Protein AF-A0A3D5ZMN0-F1 (afdb_monomer_lite)

Structure (mmCIF, N/CA/C/O backbone):
data_AF-A0A3D5ZMN0-F1
#
_entry.id   AF-A0A3D5ZMN0-F1
#
loop_
_atom_site.group_PDB
_atom_site.id
_atom_site.type_symbol
_atom_site.label_atom_id
_atom_site.label_alt_id
_atom_site.label_comp_id
_atom_site.label_asym_id
_atom_site.label_entity_id
_atom_site.label_seq_id
_atom_site.pdbx_PDB_ins_code
_atom_site.Cartn_x
_atom_site.Cartn_y
_atom_site.Cartn_z
_atom_site.occupancy
_atom_site.B_iso_or_equiv
_atom_site.auth_seq_id
_atom_site.auth_comp_id
_atom_site.auth_asym_id
_atom_site.auth_atom_id
_atom_site.pdbx_PDB_model_num
ATOM 1 N N . MET A 1 1 ? 20.369 -25.708 -24.076 1.00 48.69 1 MET A N 1
ATOM 2 C CA . MET A 1 1 ? 20.433 -24.413 -24.778 1.00 48.69 1 MET A CA 1
ATOM 3 C C . MET A 1 1 ? 19.332 -23.573 -24.177 1.00 48.69 1 MET A C 1
ATOM 5 O O . MET A 1 1 ? 18.177 -23.956 -24.313 1.00 48.69 1 MET A O 1
ATOM 9 N N . GLU A 1 2 ? 19.676 -22.556 -23.389 1.00 59.41 2 GLU A N 1
ATOM 10 C CA . GLU A 1 2 ? 18.666 -21.622 -22.891 1.00 59.41 2 GLU A CA 1
ATOM 11 C C . GLU A 1 2 ? 18.037 -20.951 -24.109 1.00 59.41 2 GLU A C 1
ATOM 13 O O . GLU A 1 2 ? 18.735 -20.380 -24.945 1.00 59.41 2 GLU A O 1
ATOM 18 N N . THR A 1 3 ? 16.730 -21.130 -24.279 1.00 64.50 3 THR A N 1
ATOM 19 C CA . THR A 1 3 ? 15.981 -20.476 -25.347 1.00 64.50 3 THR A CA 1
ATOM 20 C C . THR A 1 3 ? 16.167 -18.979 -25.149 1.00 64.50 3 THR A C 1
ATOM 22 O O . THR A 1 3 ? 15.821 -18.481 -24.078 1.00 64.50 3 THR A O 1
ATOM 25 N N . GLY A 1 4 ? 16.718 -18.265 -26.132 1.00 83.25 4 GLY A N 1
ATOM 26 C CA . GLY A 1 4 ? 16.884 -16.808 -26.101 1.00 83.25 4 GLY A CA 1
ATOM 27 C C . GLY A 1 4 ? 15.551 -16.058 -26.160 1.00 83.25 4 GLY A C 1
ATOM 28 O O . GLY A 1 4 ? 15.446 -15.072 -26.867 1.00 83.25 4 GLY A O 1
ATOM 29 N N . LEU A 1 5 ? 14.517 -16.550 -25.478 1.00 86.81 5 LEU A N 1
ATOM 30 C CA . LEU A 1 5 ? 13.176 -15.995 -25.396 1.00 86.81 5 LEU A CA 1
ATOM 31 C C . LEU A 1 5 ? 12.945 -15.446 -23.986 1.00 86.81 5 LEU A C 1
ATOM 33 O O . LEU A 1 5 ? 13.341 -16.066 -22.994 1.00 86.81 5 LEU A O 1
ATOM 37 N N . CYS A 1 6 ? 12.263 -14.310 -23.888 1.00 81.12 6 CYS A N 1
ATOM 38 C CA . CYS A 1 6 ? 11.819 -13.756 -22.618 1.00 81.12 6 CYS A CA 1
ATOM 39 C C . CYS A 1 6 ? 10.850 -14.731 -21.936 1.00 81.12 6 CYS A C 1
ATOM 41 O O . CYS A 1 6 ? 9.869 -15.163 -22.533 1.00 81.12 6 CYS A O 1
ATOM 43 N N . LYS A 1 7 ? 11.074 -15.055 -20.660 1.00 81.88 7 LYS A N 1
ATOM 44 C CA . LYS A 1 7 ? 10.228 -16.014 -19.922 1.00 81.88 7 LYS A CA 1
ATOM 45 C C . LYS A 1 7 ? 8.826 -15.483 -19.600 1.00 81.88 7 LYS A C 1
ATOM 47 O O . LYS A 1 7 ? 7.969 -16.268 -19.212 1.00 81.88 7 LYS A O 1
ATOM 52 N N . HIS A 1 8 ? 8.608 -14.174 -19.729 1.00 77.94 8 HIS A N 1
ATOM 53 C CA . HIS A 1 8 ? 7.325 -13.539 -19.432 1.00 77.94 8 HIS A CA 1
ATOM 54 C C . HIS A 1 8 ? 6.432 -13.415 -20.674 1.00 77.94 8 HIS A C 1
ATOM 56 O O . HIS A 1 8 ? 5.270 -13.801 -20.631 1.00 77.94 8 HIS A O 1
ATOM 62 N N . CYS A 1 9 ? 6.976 -12.923 -21.794 1.00 81.50 9 CYS A N 1
ATOM 63 C CA . CYS A 1 9 ? 6.207 -12.694 -23.024 1.00 81.50 9 CYS A CA 1
ATOM 64 C C . CYS A 1 9 ? 6.563 -13.637 -24.185 1.00 81.50 9 CYS A C 1
ATOM 66 O O . CYS A 1 9 ? 5.963 -13.535 -25.250 1.00 81.50 9 CYS A O 1
ATOM 68 N N . PHE A 1 10 ? 7.547 -14.527 -24.013 1.00 87.56 10 PHE A N 1
ATOM 69 C CA . PHE A 1 10 ? 8.073 -15.445 -25.037 1.00 87.56 10 PHE A CA 1
ATOM 70 C C . PHE A 1 10 ? 8.663 -14.774 -26.289 1.00 87.56 10 PHE A C 1
ATOM 72 O O . PHE A 1 10 ? 9.025 -15.467 -27.239 1.00 87.56 10 PHE A O 1
ATOM 79 N N . GLY A 1 11 ? 8.808 -13.445 -26.294 1.00 85.62 11 GLY A N 1
ATOM 80 C CA . GLY A 1 11 ? 9.471 -12.705 -27.366 1.00 85.62 11 GLY A CA 1
ATOM 81 C C . GLY A 1 11 ? 10.960 -13.040 -27.457 1.00 85.62 11 GLY A C 1
ATOM 82 O O . GLY A 1 11 ? 11.603 -13.293 -26.436 1.00 85.62 11 GLY A O 1
ATOM 83 N N . SER A 1 12 ? 11.510 -13.041 -28.675 1.00 89.94 12 SER A N 1
ATOM 84 C CA . SER A 1 12 ? 12.944 -13.262 -28.886 1.00 89.94 12 SER A CA 1
ATOM 85 C C . SER A 1 12 ? 13.772 -12.129 -28.285 1.00 89.94 12 SER A C 1
ATOM 87 O O . SER A 1 12 ? 13.468 -10.956 -28.476 1.00 89.94 12 SER A O 1
ATOM 89 N N . MET A 1 13 ? 14.822 -12.503 -27.563 1.00 86.62 13 MET A N 1
ATOM 90 C CA . MET A 1 13 ? 15.852 -11.620 -27.016 1.00 86.62 13 MET A CA 1
ATOM 91 C C . MET A 1 13 ? 17.087 -11.564 -27.927 1.00 86.62 13 MET A C 1
ATOM 93 O O . MET A 1 13 ? 18.048 -10.861 -27.622 1.00 86.62 13 MET A O 1
ATOM 97 N N . GLU A 1 14 ? 17.091 -12.304 -29.039 1.00 89.38 14 GLU A N 1
ATOM 98 C CA . GLU A 1 14 ? 18.162 -12.239 -30.031 1.00 89.38 14 GLU A CA 1
ATOM 99 C C . GLU A 1 14 ? 18.228 -10.832 -30.642 1.00 89.38 14 GLU A C 1
ATOM 101 O O . GLU A 1 14 ? 17.224 -10.292 -31.102 1.00 89.38 14 GLU A O 1
ATOM 106 N N . GLY A 1 15 ? 19.410 -10.210 -30.599 1.00 83.69 15 GLY A N 1
ATOM 107 C CA . GLY A 1 15 ? 19.593 -8.812 -31.007 1.00 83.69 15 GLY A CA 1
ATOM 108 C C . GLY A 1 15 ? 19.096 -7.773 -29.992 1.00 83.69 15 GLY A C 1
ATOM 109 O O . GLY A 1 15 ? 19.147 -6.579 -30.283 1.00 83.69 15 GLY A O 1
ATOM 110 N N . GLY A 1 16 ? 18.641 -8.193 -28.807 1.00 82.62 16 GLY A N 1
ATOM 111 C CA . GLY A 1 16 ? 18.276 -7.285 -27.722 1.00 82.62 16 GLY A CA 1
ATOM 112 C C . GLY A 1 16 ? 19.474 -6.478 -27.208 1.00 82.62 16 GLY A C 1
ATOM 113 O O . GLY A 1 16 ? 20.596 -6.981 -27.128 1.00 82.62 16 GLY A O 1
ATOM 114 N N . LYS A 1 17 ? 19.235 -5.216 -26.835 1.00 82.81 17 LYS A N 1
ATOM 115 C CA . LYS A 1 17 ? 20.234 -4.373 -26.165 1.00 82.81 17 LYS A CA 1
ATOM 116 C C . LYS A 1 17 ? 20.254 -4.721 -24.677 1.00 82.81 17 LYS A C 1
ATOM 118 O O . LYS A 1 17 ? 19.220 -4.656 -24.018 1.00 82.81 17 LYS A O 1
ATOM 123 N N . VAL A 1 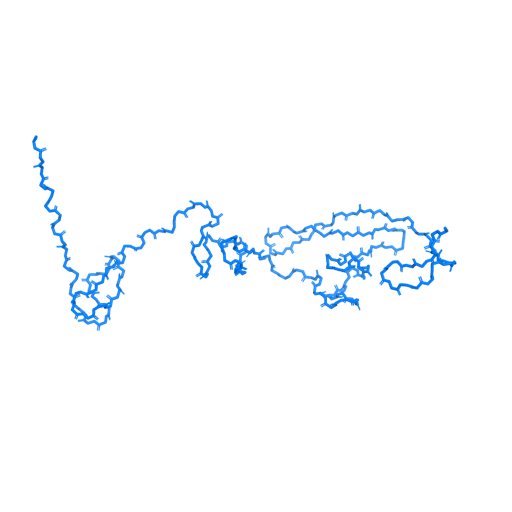18 ? 21.429 -5.050 -24.148 1.00 84.19 18 VAL A N 1
ATOM 124 C CA . VAL A 1 18 ? 21.652 -5.090 -22.698 1.00 84.19 18 VAL A CA 1
ATOM 125 C C . VAL A 1 18 ? 22.001 -3.678 -22.246 1.00 84.19 18 VAL A C 1
ATOM 127 O O . VAL A 1 18 ? 22.867 -3.034 -22.840 1.00 84.19 18 VAL A O 1
ATOM 130 N N . VAL A 1 19 ? 21.305 -3.197 -21.223 1.00 85.56 19 VAL A N 1
ATOM 131 C CA . VAL A 1 19 ? 21.554 -1.898 -20.598 1.00 85.56 19 VAL A CA 1
ATOM 132 C C . VAL A 1 19 ? 21.873 -2.156 -19.134 1.00 85.56 19 VAL A C 1
ATOM 134 O O . VAL A 1 19 ? 21.139 -2.880 -18.462 1.00 85.56 19 VAL A O 1
ATOM 137 N N . GLU A 1 20 ? 22.985 -1.608 -18.655 1.00 90.94 20 GLU A N 1
ATOM 138 C CA . GLU A 1 20 ? 23.278 -1.590 -17.226 1.00 90.94 20 GLU A CA 1
ATOM 139 C C . GLU A 1 20 ? 22.496 -0.446 -16.593 1.00 90.94 20 GLU A C 1
ATOM 141 O O . GLU A 1 20 ? 22.647 0.706 -16.993 1.00 90.94 20 GLU A O 1
ATOM 146 N N . MET A 1 21 ? 21.657 -0.778 -15.616 1.00 92.94 21 MET A N 1
ATOM 147 C CA . MET A 1 21 ? 20.879 0.196 -14.862 1.00 92.94 21 MET A CA 1
ATOM 148 C C . MET A 1 21 ? 21.213 0.075 -13.380 1.00 92.94 21 MET A C 1
ATOM 150 O O . MET A 1 21 ? 21.406 -1.028 -12.859 1.00 92.94 21 MET A O 1
ATOM 154 N N . GLN A 1 22 ? 21.253 1.208 -12.694 1.00 95.06 22 GLN A N 1
ATOM 155 C CA . GLN A 1 22 ? 21.424 1.274 -11.255 1.00 95.06 22 GLN A CA 1
ATOM 156 C C . GLN A 1 22 ? 20.060 1.183 -10.566 1.00 95.06 22 GLN A C 1
ATOM 158 O O . GLN A 1 22 ? 19.094 1.820 -10.977 1.00 95.06 22 GLN A O 1
ATOM 163 N N . VAL A 1 23 ? 19.980 0.384 -9.501 1.00 94.31 23 VAL A N 1
ATOM 164 C CA . VAL A 1 23 ? 18.798 0.354 -8.633 1.00 94.31 23 VAL A CA 1
ATOM 165 C C . VAL A 1 23 ? 18.883 1.521 -7.660 1.00 94.31 23 VAL A C 1
ATOM 167 O O . VAL A 1 23 ? 19.855 1.647 -6.912 1.00 94.31 23 VAL A O 1
ATOM 170 N N . GLU A 1 24 ? 17.846 2.345 -7.643 1.00 93.50 24 GLU A N 1
ATOM 171 C CA . GLU A 1 24 ? 17.696 3.456 -6.713 1.00 93.50 24 GLU A CA 1
ATOM 172 C C . GLU A 1 24 ? 16.376 3.329 -5.952 1.00 93.50 24 GLU A C 1
ATOM 174 O O . GLU A 1 24 ? 15.379 2.804 -6.454 1.00 93.50 24 GLU A O 1
ATOM 179 N N . HIS A 1 25 ? 16.363 3.841 -4.724 1.00 90.50 25 HIS A N 1
ATOM 180 C CA . HIS A 1 25 ? 15.137 4.019 -3.961 1.00 90.50 25 HIS A CA 1
ATOM 181 C C . HIS A 1 25 ? 14.877 5.510 -3.803 1.00 90.50 25 HIS A C 1
ATOM 183 O O . HIS A 1 25 ? 15.632 6.209 -3.126 1.00 90.50 25 HIS A O 1
ATOM 189 N N . VAL A 1 26 ? 13.813 5.989 -4.439 1.00 87.50 26 VAL A N 1
ATOM 190 C CA . VAL A 1 26 ? 13.405 7.391 -4.399 1.00 87.50 26 VAL A CA 1
ATOM 191 C C . VAL A 1 26 ? 12.329 7.546 -3.338 1.00 87.50 26 VAL A C 1
ATOM 193 O O . VAL A 1 26 ? 11.332 6.825 -3.336 1.00 87.50 26 VAL A O 1
ATOM 196 N N . THR A 1 27 ? 12.538 8.487 -2.423 1.00 88.88 27 THR A N 1
ATOM 197 C CA . THR A 1 27 ? 11.534 8.850 -1.424 1.00 88.88 27 THR A CA 1
ATOM 198 C C . THR A 1 27 ? 10.579 9.873 -2.018 1.00 88.88 27 THR A C 1
ATOM 200 O O . THR A 1 27 ? 11.003 10.954 -2.426 1.00 88.88 27 THR A O 1
ATOM 203 N N . SER A 1 28 ? 9.290 9.561 -2.011 1.00 83.88 28 SER A N 1
ATOM 204 C CA . SER A 1 28 ? 8.210 10.517 -2.233 1.00 83.88 28 SER A CA 1
ATOM 205 C C . SER A 1 28 ? 7.378 10.667 -0.960 1.00 83.88 28 SER A C 1
ATOM 207 O O . SER A 1 28 ? 7.467 9.862 -0.031 1.00 83.88 28 SER A O 1
ATOM 209 N N . TYR A 1 29 ? 6.613 11.751 -0.878 1.00 84.81 29 TYR A N 1
ATOM 210 C CA . TYR A 1 29 ? 5.798 12.065 0.291 1.00 84.81 29 TYR A CA 1
ATOM 211 C C . TYR A 1 29 ? 4.323 12.037 -0.086 1.00 84.81 29 TYR A C 1
ATOM 213 O O . TYR A 1 29 ? 3.910 12.669 -1.057 1.00 84.81 29 TYR A O 1
ATOM 221 N N . VAL A 1 30 ? 3.542 11.312 0.708 1.00 84.50 30 VAL A N 1
ATOM 222 C CA . VAL A 1 30 ? 2.086 11.209 0.615 1.00 84.50 30 VAL A CA 1
ATOM 223 C C . VAL A 1 30 ? 1.523 11.765 1.919 1.00 84.50 30 VAL A C 1
ATOM 225 O O . VAL A 1 30 ? 1.509 11.087 2.951 1.00 84.50 30 VAL A O 1
ATOM 228 N N . GLY A 1 31 ? 1.158 13.049 1.905 1.00 85.12 31 GLY A N 1
ATOM 229 C CA . GLY A 1 31 ? 0.929 13.810 3.136 1.00 85.12 31 GLY A CA 1
ATOM 230 C C . GLY A 1 31 ? 2.194 13.838 4.001 1.00 85.12 31 GLY A C 1
ATOM 231 O O . GLY A 1 31 ? 3.276 14.148 3.508 1.00 85.12 31 GLY A O 1
ATOM 232 N N . ASP A 1 32 ? 2.069 13.452 5.272 1.00 85.62 32 ASP A N 1
ATOM 233 C CA . ASP A 1 32 ? 3.199 13.355 6.212 1.00 85.62 32 ASP A CA 1
ATOM 234 C C . ASP A 1 32 ? 3.966 12.020 6.120 1.00 85.62 32 ASP A C 1
ATOM 236 O O . ASP A 1 32 ? 4.955 11.809 6.824 1.00 85.62 32 ASP A O 1
ATOM 240 N N . SER A 1 33 ? 3.513 11.085 5.278 1.00 85.25 33 SER A N 1
ATOM 241 C CA . SER A 1 33 ? 4.134 9.764 5.146 1.00 85.25 33 SER A CA 1
ATOM 242 C C . SER A 1 33 ? 5.185 9.752 4.040 1.00 85.25 33 SER A C 1
ATOM 244 O O . SER A 1 33 ? 4.894 10.102 2.899 1.00 85.25 33 SER A O 1
ATOM 246 N N . ALA A 1 34 ? 6.394 9.288 4.356 1.00 88.31 34 ALA A N 1
ATOM 247 C CA . ALA A 1 34 ? 7.419 8.994 3.359 1.00 88.31 34 ALA A CA 1
ATOM 248 C C . ALA A 1 34 ? 7.189 7.594 2.772 1.00 88.31 34 ALA A C 1
ATOM 250 O O . ALA A 1 34 ? 7.156 6.607 3.510 1.00 88.31 34 ALA A O 1
ATOM 251 N N . VAL A 1 35 ? 7.056 7.501 1.452 1.00 85.38 35 VAL A N 1
ATOM 252 C CA . VAL A 1 35 ? 6.985 6.236 0.714 1.00 85.38 35 VAL A CA 1
ATOM 253 C C . VAL A 1 35 ? 8.225 6.104 -0.165 1.00 85.38 35 VAL A C 1
ATOM 255 O O . VAL A 1 35 ? 8.701 7.076 -0.742 1.00 85.38 35 VAL A O 1
ATOM 258 N N . MET A 1 36 ? 8.792 4.901 -0.230 1.00 86.81 36 MET A N 1
ATOM 259 C CA . MET A 1 36 ? 9.983 4.630 -1.033 1.00 86.81 36 MET A CA 1
ATOM 260 C C . MET A 1 36 ? 9.585 3.828 -2.264 1.00 86.81 36 MET A C 1
ATOM 262 O O . MET A 1 36 ? 9.091 2.707 -2.144 1.00 86.81 36 MET A O 1
ATOM 266 N N . GLN A 1 37 ? 9.828 4.390 -3.442 1.00 83.81 37 GLN A N 1
ATOM 267 C CA . GLN A 1 37 ? 9.623 3.716 -4.714 1.00 83.81 37 GLN A CA 1
ATOM 268 C C . GLN A 1 37 ? 10.961 3.231 -5.267 1.00 83.81 37 GLN A C 1
ATOM 270 O O . GLN A 1 37 ? 11.970 3.932 -5.200 1.00 83.81 37 GLN A O 1
ATOM 275 N N . THR A 1 38 ? 10.975 2.014 -5.806 1.00 88.94 38 THR A N 1
ATOM 276 C CA . THR A 1 38 ? 12.158 1.483 -6.493 1.00 88.94 38 THR A CA 1
ATOM 277 C C . THR A 1 38 ? 12.137 1.937 -7.945 1.00 88.94 38 THR A C 1
ATOM 279 O O . THR A 1 38 ? 11.153 1.708 -8.654 1.00 88.94 38 THR A O 1
ATOM 282 N N . VAL A 1 39 ? 13.229 2.554 -8.385 1.00 92.56 39 VAL A N 1
ATOM 283 C CA . VAL A 1 39 ? 13.441 2.967 -9.773 1.00 92.56 39 VAL A CA 1
ATOM 284 C C . VAL A 1 39 ? 14.732 2.355 -10.302 1.00 92.56 39 VAL A C 1
ATOM 286 O O . VAL A 1 39 ? 15.630 1.994 -9.537 1.00 92.56 39 VAL A O 1
ATOM 289 N N . LEU A 1 40 ? 14.809 2.223 -11.620 1.00 95.00 40 LEU A N 1
ATOM 290 C CA . LEU A 1 40 ? 16.041 1.911 -12.329 1.00 95.00 40 LEU A CA 1
ATOM 291 C C . LEU A 1 40 ? 16.511 3.165 -13.057 1.00 95.00 40 LEU A C 1
ATOM 293 O O . LEU A 1 40 ? 15.711 3.796 -13.744 1.00 95.00 40 LEU A O 1
ATOM 297 N N . SER A 1 41 ? 17.783 3.520 -12.916 1.00 94.69 41 SER A N 1
ATOM 298 C CA . SER A 1 41 ? 18.378 4.699 -13.544 1.00 94.69 41 SER A CA 1
ATOM 299 C C . SER A 1 41 ? 19.548 4.328 -14.452 1.00 94.69 41 SER A C 1
ATOM 301 O O . SER A 1 41 ? 20.302 3.393 -14.180 1.00 94.69 41 SER A O 1
ATOM 303 N N . ASP A 1 42 ? 19.706 5.068 -15.543 1.00 93.12 42 ASP A N 1
ATOM 304 C CA . ASP A 1 42 ? 20.889 5.049 -16.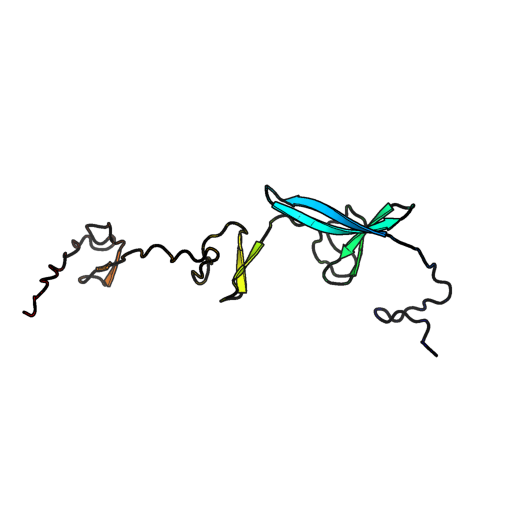400 1.00 93.12 42 ASP A CA 1
ATOM 305 C C . ASP A 1 42 ? 21.186 6.466 -16.937 1.00 93.12 42 ASP A C 1
ATOM 307 O O . ASP A 1 42 ? 20.713 7.468 -16.396 1.00 93.12 42 ASP A O 1
ATOM 311 N N . MET A 1 43 ? 22.016 6.572 -17.980 1.00 90.62 43 MET A N 1
ATOM 312 C CA . MET A 1 43 ? 22.342 7.861 -18.605 1.00 90.62 43 MET A CA 1
ATOM 313 C C . MET A 1 43 ? 21.171 8.488 -19.379 1.00 90.62 43 MET A C 1
ATOM 315 O O . MET A 1 43 ? 21.199 9.693 -19.624 1.00 90.62 43 MET A O 1
ATOM 319 N N . ASP A 1 44 ? 20.180 7.688 -19.774 1.00 89.75 44 ASP A N 1
ATOM 320 C CA . ASP A 1 44 ? 19.016 8.104 -20.554 1.00 89.75 44 ASP A CA 1
ATOM 321 C C . ASP A 1 44 ? 17.836 8.506 -19.643 1.00 89.75 44 ASP A C 1
ATOM 323 O O . ASP A 1 44 ? 16.932 9.218 -20.083 1.00 89.75 44 ASP A O 1
ATOM 327 N N . GLY A 1 45 ? 17.856 8.121 -18.360 1.00 91.44 45 GLY A N 1
ATOM 328 C CA . GLY A 1 45 ? 16.949 8.636 -17.335 1.00 91.44 45 GLY A CA 1
ATOM 329 C C . GLY A 1 45 ? 16.556 7.608 -16.278 1.00 91.44 45 GLY A C 1
ATOM 330 O O . GLY A 1 45 ? 17.210 6.585 -16.091 1.00 91.44 45 GLY A O 1
ATOM 331 N N . GLN A 1 46 ? 15.469 7.897 -15.560 1.00 93.88 46 GLN A N 1
ATOM 332 C CA . GLN A 1 46 ? 14.872 6.990 -14.578 1.00 93.88 46 GLN A CA 1
ATOM 333 C C . GLN A 1 46 ? 13.656 6.273 -15.172 1.00 93.88 46 GLN A C 1
ATOM 335 O O . GLN A 1 46 ? 12.908 6.843 -15.963 1.00 93.88 46 GLN A O 1
ATOM 340 N N . LYS A 1 47 ? 13.431 5.031 -14.746 1.00 94.88 47 LYS A N 1
ATOM 341 C CA . LYS A 1 47 ? 12.221 4.249 -15.006 1.00 94.88 47 LYS A CA 1
ATOM 342 C C . LYS A 1 47 ? 11.671 3.705 -13.698 1.00 94.88 47 LYS A C 1
ATOM 344 O O . LYS A 1 47 ? 12.408 3.128 -12.898 1.00 94.88 47 LYS A O 1
ATOM 349 N N . GLN A 1 48 ? 10.368 3.842 -13.495 1.00 93.62 48 GLN A N 1
ATOM 350 C CA . GLN A 1 48 ? 9.696 3.263 -12.340 1.00 93.62 48 GLN A CA 1
ATOM 351 C C . GLN A 1 48 ? 9.348 1.791 -12.578 1.00 93.62 48 GLN A C 1
ATOM 353 O O . GLN A 1 48 ? 8.794 1.421 -13.617 1.00 93.62 48 GLN A O 1
ATOM 358 N N . VAL A 1 49 ? 9.653 0.942 -11.595 1.00 92.94 49 VAL A N 1
ATOM 359 C CA . VAL A 1 49 ? 9.337 -0.489 -11.653 1.00 92.94 49 VAL A CA 1
ATOM 360 C C . VAL A 1 49 ? 7.930 -0.712 -11.108 1.00 92.94 49 VAL A C 1
ATOM 362 O O . VAL A 1 49 ? 7.649 -0.388 -9.954 1.00 92.94 49 VAL A O 1
ATOM 365 N N . CYS A 1 50 ? 7.041 -1.302 -11.909 1.00 92.62 50 CYS A N 1
ATOM 366 C CA . CYS A 1 50 ? 5.713 -1.679 -11.439 1.00 92.62 50 CYS A CA 1
ATOM 367 C C . CYS A 1 50 ? 5.825 -2.775 -10.360 1.00 92.62 50 CYS A C 1
ATOM 369 O O . CYS A 1 50 ? 6.338 -3.858 -10.656 1.00 92.62 50 CYS A O 1
ATOM 371 N N . PRO A 1 51 ? 5.287 -2.573 -9.143 1.00 89.88 51 PRO A N 1
ATOM 372 C CA . PRO A 1 51 ? 5.403 -3.555 -8.063 1.00 89.88 51 PRO A CA 1
ATOM 373 C C . PRO A 1 51 ? 4.550 -4.814 -8.285 1.00 89.88 51 PRO A C 1
ATOM 375 O O . PRO A 1 51 ? 4.777 -5.824 -7.628 1.00 89.88 51 PRO A O 1
ATOM 378 N N . ASN A 1 52 ? 3.572 -4.771 -9.198 1.00 92.06 52 ASN A N 1
ATOM 379 C CA . ASN A 1 52 ? 2.707 -5.913 -9.500 1.00 92.06 52 ASN A CA 1
ATOM 380 C C . ASN A 1 52 ? 3.269 -6.811 -10.613 1.00 92.06 52 ASN A C 1
ATOM 382 O O . ASN A 1 52 ? 3.256 -8.030 -10.475 1.00 92.06 52 ASN A O 1
ATOM 386 N N . CYS A 1 53 ? 3.761 -6.232 -11.716 1.00 92.69 53 CYS A N 1
ATOM 387 C CA . CYS A 1 53 ? 4.203 -7.013 -12.881 1.00 92.69 53 CYS A CA 1
ATOM 388 C C . CYS A 1 53 ? 5.685 -6.850 -13.249 1.00 92.69 53 CYS A C 1
ATOM 390 O O . CYS A 1 53 ? 6.171 -7.576 -14.112 1.00 92.69 53 CYS A O 1
ATOM 392 N N . GLY A 1 54 ? 6.408 -5.916 -12.625 1.00 89.94 54 GLY A N 1
ATOM 393 C CA . GLY A 1 54 ? 7.822 -5.651 -12.905 1.00 89.94 54 GLY A CA 1
ATOM 394 C C . GLY A 1 54 ? 8.100 -4.851 -14.182 1.00 89.94 54 GLY A C 1
ATOM 395 O O . GLY A 1 54 ? 9.265 -4.637 -14.504 1.00 89.94 54 GLY A O 1
ATOM 396 N N . ALA A 1 55 ? 7.073 -4.402 -14.913 1.00 92.25 55 ALA A N 1
ATOM 397 C CA . ALA A 1 55 ? 7.258 -3.552 -16.089 1.00 92.25 55 ALA A CA 1
ATOM 398 C C . ALA A 1 55 ? 7.938 -2.223 -15.723 1.00 92.25 55 ALA A C 1
ATOM 400 O O . ALA A 1 55 ? 7.676 -1.663 -14.655 1.00 92.25 55 ALA A O 1
ATOM 401 N N . LEU A 1 56 ? 8.780 -1.720 -16.626 1.00 92.81 56 LEU A N 1
ATOM 402 C CA . LEU A 1 56 ? 9.417 -0.409 -16.518 1.00 92.81 56 LEU A CA 1
ATOM 403 C C . LEU A 1 56 ? 8.511 0.636 -17.170 1.00 92.81 56 LEU A C 1
ATOM 405 O O . LEU A 1 56 ? 8.175 0.488 -18.341 1.00 92.81 56 LEU A O 1
ATOM 409 N N . ASN A 1 57 ? 8.131 1.668 -16.423 1.00 94.38 57 ASN A N 1
ATOM 410 C CA . ASN A 1 57 ? 7.265 2.753 -16.896 1.00 94.38 57 ASN A CA 1
ATOM 411 C C . ASN A 1 57 ? 8.008 4.087 -16.748 1.00 94.38 57 ASN A C 1
ATOM 413 O O . ASN A 1 57 ? 8.976 4.182 -15.981 1.00 94.38 57 ASN A O 1
ATOM 417 N N . ASP A 1 58 ? 7.585 5.103 -17.492 1.00 93.88 58 ASP A N 1
ATOM 418 C CA . ASP A 1 58 ? 8.126 6.454 -17.351 1.00 93.88 58 ASP A CA 1
ATOM 419 C C . ASP A 1 58 ? 7.793 7.041 -15.970 1.00 93.88 58 ASP A C 1
ATOM 421 O O . ASP A 1 58 ? 6.740 6.709 -15.431 1.00 93.88 58 ASP A O 1
ATOM 425 N N . PRO A 1 59 ? 8.672 7.842 -15.334 1.00 88.94 59 PRO A N 1
ATOM 426 C CA . PRO A 1 59 ? 8.487 8.296 -13.948 1.00 88.94 59 PRO A CA 1
ATOM 427 C C . PRO A 1 59 ? 7.204 9.094 -13.679 1.00 88.94 59 PRO A C 1
ATOM 429 O O . PRO A 1 59 ? 6.777 9.175 -12.531 1.00 88.94 59 PRO A O 1
ATOM 432 N N . ASP A 1 60 ? 6.623 9.698 -14.711 1.00 88.69 60 ASP A N 1
ATOM 433 C CA . ASP A 1 60 ? 5.405 10.508 -14.676 1.00 88.69 60 ASP A CA 1
ATOM 434 C C . ASP A 1 60 ? 4.122 9.718 -14.983 1.00 88.69 60 ASP A C 1
ATOM 436 O O . ASP A 1 60 ? 3.028 10.266 -14.847 1.00 88.69 60 ASP A O 1
ATOM 440 N N . GLU A 1 61 ? 4.226 8.431 -15.325 1.00 93.75 61 GLU A N 1
ATOM 441 C CA . GLU A 1 61 ? 3.057 7.584 -15.573 1.00 93.75 61 GLU A CA 1
ATOM 442 C C . GLU A 1 61 ? 2.245 7.319 -14.299 1.00 93.75 61 GLU A C 1
ATOM 444 O O . GLU A 1 61 ? 2.757 6.847 -13.276 1.00 93.75 61 GLU A O 1
ATOM 449 N N . GLU A 1 62 ? 0.935 7.558 -14.386 1.00 93.38 62 GLU A N 1
ATOM 450 C CA . GLU A 1 62 ? 0.005 7.320 -13.280 1.00 93.38 62 GLU A CA 1
ATOM 451 C C . GLU A 1 62 ? -0.404 5.849 -13.155 1.00 93.38 62 GLU A C 1
ATOM 453 O O . GLU A 1 62 ? -0.734 5.386 -12.059 1.00 93.38 62 GLU A O 1
ATOM 458 N N . PHE A 1 63 ? -0.378 5.104 -14.262 1.00 96.12 63 PHE A N 1
ATOM 459 C CA . PHE A 1 63 ? -0.782 3.703 -14.347 1.00 96.12 63 PHE A CA 1
ATOM 460 C C . PHE A 1 63 ? 0.270 2.893 -15.101 1.00 96.12 63 PHE A C 1
ATOM 462 O O . PHE A 1 63 ? 0.949 3.391 -15.985 1.00 96.12 63 PHE A O 1
ATOM 469 N N . CYS A 1 64 ? 0.398 1.612 -14.771 1.00 96.06 64 CYS A N 1
ATOM 470 C CA . CYS A 1 64 ? 1.296 0.727 -15.494 1.00 96.06 64 CYS A CA 1
ATOM 471 C C . CYS A 1 64 ? 0.732 0.382 -16.873 1.00 96.06 64 CYS A C 1
ATOM 473 O O . CYS A 1 64 ? -0.307 -0.276 -16.957 1.00 96.06 64 CYS A O 1
ATOM 475 N N . ASP A 1 65 ? 1.485 0.675 -17.931 1.00 96.12 65 ASP A N 1
ATOM 476 C CA . ASP A 1 65 ? 1.097 0.394 -19.322 1.00 96.12 65 ASP A CA 1
ATOM 477 C C . ASP A 1 65 ? 0.903 -1.095 -19.629 1.00 96.12 65 ASP A C 1
ATOM 479 O O . ASP A 1 65 ? 0.274 -1.475 -20.614 1.00 96.12 65 ASP A O 1
ATOM 483 N N . THR A 1 66 ? 1.455 -1.970 -18.786 1.00 95.00 66 THR A N 1
ATOM 484 C CA . THR A 1 66 ? 1.367 -3.422 -18.972 1.00 95.00 66 THR A CA 1
ATOM 485 C C . THR A 1 66 ? 0.204 -4.053 -18.208 1.00 95.00 66 THR A C 1
ATOM 487 O O . THR A 1 66 ? -0.444 -4.956 -18.730 1.00 95.00 66 THR A O 1
ATOM 490 N N . CYS A 1 67 ? -0.055 -3.636 -16.962 1.00 96.25 67 CYS A N 1
ATOM 491 C CA . CYS A 1 67 ? -1.044 -4.305 -16.099 1.00 96.25 67 CYS A CA 1
ATOM 492 C C . CYS A 1 67 ? -2.164 -3.402 -15.565 1.00 96.25 67 CYS A C 1
ATOM 494 O O . CYS A 1 67 ? -3.070 -3.904 -14.905 1.00 96.25 67 CYS A O 1
ATOM 496 N N . GLY A 1 68 ? -2.111 -2.094 -15.820 1.00 95.38 68 GLY A N 1
ATOM 497 C CA . GLY A 1 68 ? -3.117 -1.125 -15.383 1.00 95.38 68 GLY A CA 1
ATOM 498 C C . GLY A 1 68 ? -3.100 -0.797 -13.888 1.00 95.38 68 GLY A C 1
ATOM 499 O O . GLY A 1 68 ? -3.983 -0.085 -13.417 1.00 95.38 68 GLY A O 1
ATOM 500 N N . LEU A 1 69 ? -2.124 -1.298 -13.119 1.00 93.44 69 LEU A N 1
ATOM 501 C CA . LEU A 1 69 ? -1.965 -0.908 -11.716 1.00 93.44 69 LEU A CA 1
ATOM 502 C C . LEU A 1 69 ? -1.676 0.596 -11.631 1.00 93.44 69 LEU A C 1
ATOM 504 O O . LEU A 1 69 ? -0.741 1.059 -12.277 1.00 93.44 69 LEU A O 1
ATOM 508 N N . LYS A 1 70 ? -2.412 1.329 -10.791 1.00 92.88 70 LYS A N 1
ATOM 509 C CA . LYS A 1 70 ? -2.089 2.719 -10.447 1.00 92.88 70 LYS A CA 1
ATOM 510 C C . LYS A 1 70 ? -0.741 2.774 -9.718 1.00 92.88 70 LYS A C 1
ATOM 512 O O . LYS A 1 70 ? -0.572 2.121 -8.690 1.00 92.88 70 LYS A O 1
ATOM 517 N N . LEU A 1 71 ? 0.218 3.501 -10.277 1.00 89.38 71 LEU A N 1
ATOM 518 C CA . LEU A 1 71 ? 1.592 3.603 -9.783 1.00 89.38 71 LEU A CA 1
ATOM 519 C C . LEU A 1 71 ? 1.769 4.755 -8.789 1.00 89.38 71 LEU A C 1
ATOM 521 O O . LEU A 1 71 ? 2.624 4.684 -7.908 1.00 89.38 71 LEU A O 1
ATOM 525 N N . VAL A 1 72 ? 0.921 5.780 -8.881 1.00 86.38 72 VAL A N 1
ATOM 526 C CA . VAL A 1 72 ? 0.915 6.909 -7.947 1.00 86.38 72 VAL A CA 1
ATOM 527 C C . VAL A 1 72 ? 0.141 6.544 -6.682 1.00 86.38 72 VAL A C 1
ATOM 529 O O . VAL A 1 72 ? -1.047 6.214 -6.725 1.00 86.38 72 VAL A O 1
ATOM 532 N N . VAL A 1 73 ? 0.821 6.628 -5.538 1.00 82.44 73 VAL A N 1
ATOM 533 C CA . VAL A 1 73 ? 0.225 6.430 -4.212 1.00 82.44 73 VAL A CA 1
ATOM 534 C C . VAL A 1 73 ? -0.386 7.750 -3.743 1.00 82.44 73 VAL A C 1
ATOM 536 O O . VAL A 1 73 ? 0.334 8.674 -3.385 1.00 82.44 73 VAL A O 1
ATOM 539 N N . GLU A 1 74 ? -1.715 7.839 -3.741 1.00 82.50 74 GLU A N 1
ATOM 540 C CA . GLU A 1 74 ? -2.441 9.027 -3.253 1.00 82.50 74 GLU A CA 1
ATOM 541 C C . GLU A 1 74 ? -2.669 8.996 -1.740 1.00 82.50 74 GLU A C 1
ATOM 543 O O . GLU A 1 74 ? -2.683 10.039 -1.098 1.00 82.50 74 GLU A O 1
ATOM 548 N N . ASP A 1 75 ? -2.809 7.794 -1.176 1.00 85.00 75 ASP A N 1
ATOM 549 C CA . ASP A 1 75 ? -3.064 7.567 0.240 1.00 85.00 75 ASP A CA 1
ATOM 550 C C . ASP A 1 75 ? -2.252 6.376 0.744 1.00 85.00 75 ASP A C 1
ATOM 552 O O . ASP A 1 75 ? -2.270 5.291 0.154 1.00 85.00 75 ASP A O 1
ATOM 556 N N . VAL A 1 76 ? -1.624 6.526 1.910 1.00 86.31 76 VAL A N 1
ATOM 557 C CA . VAL A 1 76 ? -1.045 5.380 2.613 1.00 86.31 76 VAL A CA 1
ATOM 558 C C . VAL A 1 76 ? -2.158 4.647 3.357 1.00 86.31 76 VAL A C 1
ATOM 560 O O . VAL A 1 76 ? -2.802 5.189 4.258 1.00 86.31 76 VAL A O 1
ATOM 563 N N . LYS A 1 77 ? -2.382 3.389 2.983 1.00 90.06 77 LYS A N 1
ATOM 564 C CA . LYS A 1 77 ? -3.336 2.492 3.641 1.00 90.06 77 LYS A CA 1
ATOM 565 C C . LYS A 1 77 ? -2.600 1.408 4.416 1.00 90.06 77 LYS A C 1
ATOM 567 O O . LYS A 1 77 ? -1.463 1.057 4.105 1.00 90.06 77 LYS A O 1
ATOM 572 N N . LYS A 1 78 ? -3.273 0.834 5.407 1.00 92.56 78 LYS A N 1
ATOM 573 C CA . LYS A 1 78 ? -2.854 -0.404 6.066 1.00 92.56 78 LYS A CA 1
ATOM 574 C C . LYS A 1 78 ? -3.983 -1.417 6.063 1.00 92.56 78 LYS A C 1
ATOM 576 O O . LYS A 1 78 ? -5.156 -1.064 6.146 1.00 92.56 78 LYS A O 1
ATOM 581 N N . TYR A 1 79 ? -3.614 -2.687 6.022 1.00 95.25 79 TYR A N 1
ATOM 582 C CA . TYR A 1 79 ? -4.565 -3.789 6.005 1.00 95.25 79 TYR A CA 1
ATOM 583 C C . TYR A 1 79 ? -4.620 -4.448 7.378 1.00 95.25 79 TYR A C 1
ATOM 585 O O . TYR A 1 79 ? -3.594 -4.693 8.015 1.00 95.25 79 TYR A O 1
ATOM 593 N N . CYS A 1 80 ? -5.832 -4.705 7.865 1.00 96.06 80 CYS A N 1
ATOM 594 C CA . CYS A 1 80 ? -6.037 -5.326 9.164 1.00 96.06 80 CYS A CA 1
ATOM 595 C C . CYS A 1 80 ? -5.514 -6.773 9.163 1.00 96.06 80 CYS A C 1
ATOM 597 O O . CYS A 1 80 ? -6.014 -7.576 8.377 1.00 96.06 80 CYS A O 1
ATOM 599 N N . PRO A 1 81 ? -4.605 -7.167 10.075 1.00 95.75 81 PRO A N 1
ATOM 600 C CA . PRO A 1 81 ? -4.091 -8.539 10.116 1.00 95.75 81 PRO A CA 1
ATOM 601 C C . PRO A 1 81 ? -5.137 -9.564 10.586 1.00 95.75 81 PRO A C 1
ATOM 603 O O . PRO A 1 81 ? -4.976 -10.753 10.344 1.00 95.75 81 PRO A O 1
ATOM 606 N N . ASN A 1 82 ? -6.211 -9.116 11.246 1.00 95.38 82 ASN A N 1
ATOM 607 C CA . ASN A 1 82 ? -7.282 -9.985 11.735 1.00 95.38 82 ASN A CA 1
ATOM 608 C C . ASN A 1 82 ? -8.391 -10.234 10.702 1.00 95.38 82 ASN A C 1
ATOM 610 O O . ASN A 1 82 ? -8.934 -11.330 10.644 1.00 95.38 82 ASN A O 1
ATOM 614 N N . CYS A 1 83 ? -8.759 -9.227 9.898 1.00 96.56 83 CYS A N 1
ATOM 615 C CA . CYS A 1 83 ? -9.889 -9.347 8.961 1.00 96.56 83 CYS A CA 1
ATOM 616 C C . CYS A 1 83 ? -9.602 -8.921 7.513 1.00 96.56 83 CYS A C 1
ATOM 618 O O . CYS A 1 83 ? -10.501 -8.990 6.682 1.00 96.56 83 CYS A O 1
ATOM 620 N N . GLY A 1 84 ? -8.395 -8.445 7.199 1.00 95.88 84 GLY A N 1
ATOM 621 C CA . GLY A 1 84 ? -8.003 -8.010 5.854 1.00 95.88 84 GLY A CA 1
ATOM 622 C C . GLY A 1 84 ? -8.563 -6.658 5.402 1.00 95.88 84 GLY A C 1
ATOM 623 O O . GLY A 1 84 ? -8.195 -6.195 4.329 1.00 95.88 84 GLY A O 1
ATOM 624 N N . ALA A 1 85 ? -9.418 -5.999 6.193 1.00 96.94 85 ALA A N 1
ATOM 625 C CA . ALA A 1 85 ? -9.996 -4.710 5.814 1.00 96.94 85 ALA A CA 1
ATOM 626 C C . ALA A 1 85 ? -8.917 -3.632 5.608 1.00 96.94 85 ALA A C 1
ATOM 628 O O . ALA A 1 85 ? -7.995 -3.505 6.422 1.00 96.94 85 ALA A O 1
ATOM 629 N N . GLU A 1 86 ? -9.073 -2.829 4.559 1.00 95.75 86 GLU A N 1
ATOM 630 C CA . GLU A 1 86 ? -8.289 -1.616 4.330 1.00 95.75 86 GLU A CA 1
ATOM 631 C C . GLU A 1 86 ? -8.664 -0.542 5.363 1.00 95.75 86 GLU A C 1
ATOM 633 O O . GLU A 1 86 ? -9.833 -0.370 5.707 1.00 95.75 86 GLU A O 1
ATOM 638 N N . ASN A 1 87 ? -7.668 0.151 5.910 1.00 94.56 87 ASN A N 1
ATOM 639 C CA . ASN A 1 87 ? -7.838 1.231 6.877 1.00 94.56 87 ASN A CA 1
ATOM 640 C C . ASN A 1 87 ? -6.838 2.365 6.578 1.00 94.56 87 ASN A C 1
ATOM 642 O O . ASN A 1 87 ? -5.747 2.088 6.067 1.00 94.56 87 ASN A O 1
ATOM 646 N N . PRO A 1 88 ? -7.157 3.625 6.928 1.00 92.38 88 PRO A N 1
ATOM 647 C CA . PRO A 1 88 ? -6.181 4.715 6.947 1.00 92.38 88 PRO A CA 1
ATOM 648 C C . PRO A 1 88 ? -4.916 4.349 7.741 1.00 92.38 88 PRO A C 1
ATOM 650 O O . PRO A 1 88 ? -4.995 3.654 8.762 1.00 92.38 88 PRO A O 1
ATOM 653 N N . SER A 1 89 ? -3.744 4.803 7.291 1.00 91.12 89 SER A N 1
ATOM 654 C CA . SER A 1 89 ? -2.454 4.491 7.930 1.00 91.12 89 SER A CA 1
ATOM 655 C C . SER A 1 89 ? -2.398 4.886 9.413 1.00 91.12 89 SER A C 1
ATOM 657 O O . SER A 1 89 ? -1.824 4.154 10.225 1.00 91.12 89 SER A O 1
ATOM 659 N N . ASP A 1 90 ? -3.074 5.968 9.790 1.00 90.00 90 ASP A N 1
ATOM 660 C CA . ASP A 1 90 ? -3.157 6.535 11.140 1.00 90.00 90 ASP A CA 1
ATOM 661 C C . ASP A 1 90 ? -4.239 5.900 12.037 1.00 90.00 90 ASP A C 1
ATOM 663 O O . ASP 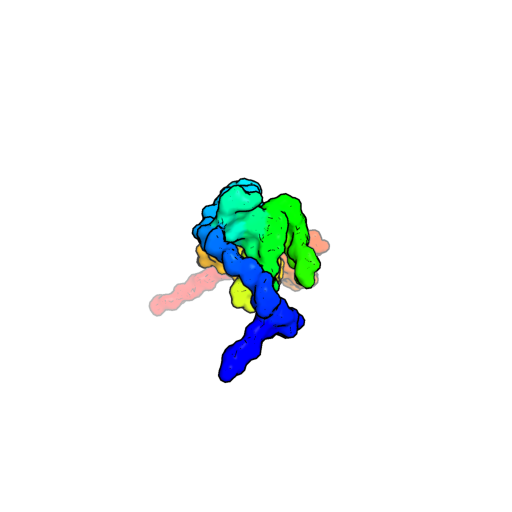A 1 90 ? -4.311 6.192 13.231 1.00 90.00 90 ASP A O 1
ATOM 667 N N . SER A 1 91 ? -5.060 4.981 11.516 1.00 92.81 91 SER A N 1
ATOM 668 C CA . SER A 1 91 ? -6.160 4.380 12.285 1.00 92.81 91 SER A CA 1
ATOM 669 C C . SER A 1 91 ? -5.666 3.632 13.527 1.00 92.81 91 SER A C 1
ATOM 671 O O . SER A 1 91 ? -4.873 2.702 13.415 1.00 92.81 91 SER A O 1
ATOM 673 N N . LYS A 1 92 ? -6.168 3.950 14.721 1.00 94.00 92 LYS A N 1
ATOM 674 C CA . LYS A 1 92 ? -5.837 3.185 15.942 1.00 94.00 92 LYS A CA 1
ATOM 675 C C . LYS A 1 92 ? -6.485 1.799 15.977 1.00 94.00 92 LYS A C 1
ATOM 677 O O . LYS A 1 92 ? -5.874 0.839 16.438 1.00 94.00 92 LYS A O 1
ATOM 682 N N . PHE A 1 93 ? -7.686 1.685 15.413 1.00 93.81 93 PHE A N 1
ATOM 683 C CA . PHE A 1 93 ? -8.485 0.462 15.389 1.00 93.81 93 PHE A CA 1
ATOM 684 C C . PHE A 1 93 ? -8.945 0.136 13.972 1.00 93.81 93 PHE A C 1
ATOM 686 O O . PHE A 1 93 ? -9.122 1.027 13.143 1.00 93.81 93 PHE A O 1
ATOM 693 N N . CYS A 1 94 ? -9.169 -1.146 13.691 1.00 94.56 94 CYS A N 1
ATOM 694 C CA . CYS A 1 94 ? -9.805 -1.565 12.453 1.00 94.56 94 CYS A CA 1
ATOM 695 C C . CYS A 1 94 ? -11.269 -1.110 12.426 1.00 94.56 94 CYS A C 1
ATOM 697 O O . CYS A 1 94 ? -12.062 -1.510 13.277 1.00 94.56 94 CYS A O 1
ATOM 699 N N . SER A 1 95 ? -11.641 -0.349 11.399 1.00 94.19 95 SER A N 1
ATOM 700 C CA . SER A 1 95 ? -13.013 0.122 11.168 1.00 94.19 95 SER A CA 1
ATOM 701 C C . SER A 1 95 ? -14.037 -1.013 11.035 1.00 94.19 95 SER A C 1
ATOM 703 O O . SER A 1 95 ? -15.207 -0.817 11.352 1.00 94.19 95 SER A O 1
ATOM 705 N N . ASN A 1 96 ? -13.598 -2.208 10.628 1.00 95.31 96 ASN A N 1
ATOM 706 C CA . ASN A 1 96 ? -14.461 -3.375 10.450 1.00 95.31 96 ASN A CA 1
ATOM 707 C C . ASN A 1 96 ? -14.550 -4.267 11.704 1.00 95.31 96 ASN A C 1
ATOM 709 O O . ASN A 1 96 ? -15.640 -4.649 12.114 1.00 95.31 96 ASN A O 1
ATOM 713 N N . CYS A 1 97 ? -13.415 -4.618 12.324 1.00 92.56 97 CYS A N 1
ATOM 714 C CA . CYS A 1 97 ? -13.378 -5.624 13.401 1.00 92.56 97 CYS A CA 1
ATOM 715 C C . CYS A 1 97 ? -12.813 -5.129 14.740 1.00 92.56 97 CYS A C 1
ATOM 717 O O . CYS A 1 97 ? -12.615 -5.940 15.641 1.00 92.56 97 CYS A O 1
ATOM 719 N N . GLN A 1 98 ? -12.524 -3.830 14.873 1.00 91.75 98 GLN A N 1
ATOM 720 C CA . GLN A 1 98 ? -11.976 -3.198 16.084 1.00 91.75 98 GLN A CA 1
ATOM 721 C C . GLN A 1 98 ? -10.619 -3.750 16.550 1.00 91.75 98 GLN A C 1
ATOM 723 O O . GLN A 1 98 ? -10.170 -3.449 17.653 1.00 91.75 98 GLN A O 1
ATOM 728 N N . TRP A 1 99 ? -9.925 -4.518 15.701 1.00 92.81 99 TRP A N 1
ATOM 729 C CA . TRP A 1 99 ? -8.552 -4.934 15.970 1.00 92.81 99 TRP A CA 1
ATOM 730 C C . TRP A 1 99 ? -7.670 -3.712 16.217 1.00 92.81 99 TRP A C 1
ATOM 732 O O . TRP A 1 99 ? -7.630 -2.802 15.387 1.00 92.81 99 TRP A O 1
ATOM 742 N N . SER A 1 100 ? -6.958 -3.707 17.338 1.00 94.12 100 SER A N 1
ATOM 743 C CA . SER A 1 100 ? -6.055 -2.621 17.696 1.00 94.12 100 SER A CA 1
ATOM 744 C C . SER A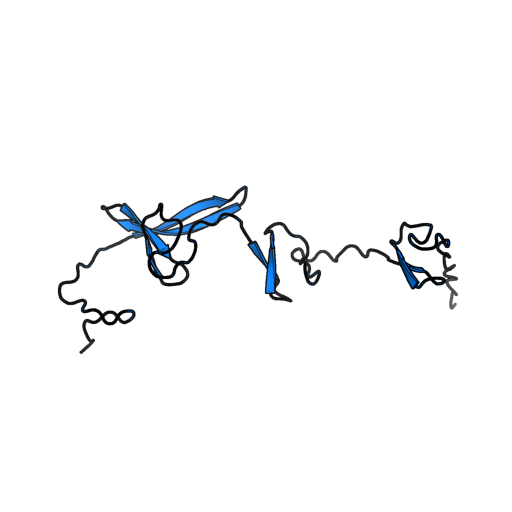 1 100 ? -4.761 -2.695 16.895 1.00 94.12 100 SER A C 1
ATOM 746 O O . SER A 1 100 ? -4.062 -3.70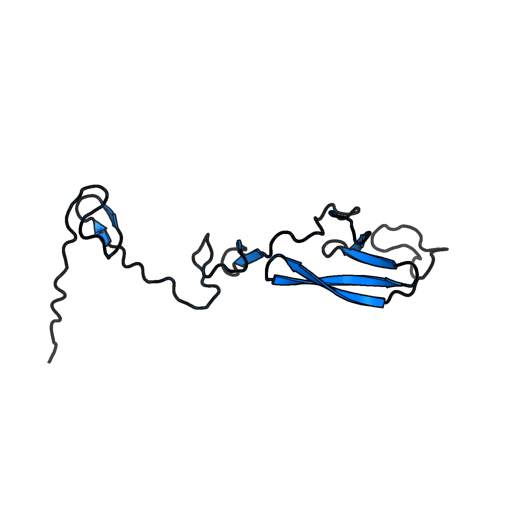9 16.898 1.00 94.12 100 SER A O 1
ATOM 748 N N . PHE A 1 101 ? -4.426 -1.605 16.212 1.00 93.81 101 PHE A N 1
ATOM 749 C CA . PHE A 1 101 ? -3.145 -1.447 15.528 1.00 93.81 101 PHE A CA 1
ATOM 750 C C . PHE A 1 101 ? -2.040 -0.942 16.460 1.00 93.81 101 PHE A C 1
ATOM 752 O O . PHE A 1 101 ? -0.865 -1.075 16.131 1.00 93.81 101 PHE A O 1
ATOM 759 N N . THR A 1 102 ? -2.408 -0.360 17.602 1.00 91.69 102 THR A N 1
ATOM 760 C CA . THR A 1 102 ? -1.486 0.237 18.580 1.00 91.69 102 THR A CA 1
ATOM 761 C C . THR A 1 102 ? -1.271 -0.647 19.809 1.00 91.69 102 THR A C 1
ATOM 763 O O . THR A 1 102 ? -0.430 -0.333 20.646 1.00 91.69 102 THR A O 1
ATOM 766 N N . GLY A 1 103 ? -2.018 -1.748 19.938 1.00 85.00 103 GLY A N 1
ATOM 767 C CA . GLY A 1 103 ? -2.045 -2.571 21.150 1.00 85.00 103 GLY A CA 1
ATOM 768 C C . GLY A 1 103 ? -2.841 -1.943 22.298 1.00 85.00 103 GLY A C 1
ATOM 769 O O . GLY A 1 103 ? -2.987 -2.568 23.344 1.00 85.00 103 GLY A O 1
ATOM 770 N N . GLU A 1 104 ? -3.386 -0.738 22.106 1.00 82.25 104 GLU A N 1
ATOM 771 C CA . GLU A 1 104 ? -4.366 -0.141 23.012 1.00 82.25 104 GLU A CA 1
ATOM 772 C C . GLU A 1 104 ? -5.644 -0.990 22.960 1.00 82.25 104 GLU A C 1
ATOM 774 O O . GLU A 1 104 ? -6.119 -1.317 21.870 1.00 82.25 104 GLU A O 1
ATOM 779 N N . GLU A 1 105 ? -6.209 -1.375 24.105 1.00 73.94 105 GLU A N 1
ATOM 780 C CA . GLU A 1 105 ? -7.574 -1.908 24.101 1.00 73.94 105 GLU A CA 1
ATOM 781 C C . GLU A 1 105 ? -8.503 -0.796 23.592 1.00 73.94 105 GLU A C 1
ATOM 783 O O . GLU A 1 105 ? -8.286 0.368 23.947 1.00 73.94 105 GLU A O 1
ATOM 788 N N . PRO A 1 106 ? -9.523 -1.102 22.763 1.00 66.12 106 PRO A N 1
ATOM 789 C CA . PRO A 1 106 ? -10.600 -0.149 22.546 1.00 66.12 106 PRO A CA 1
ATOM 790 C C . PRO A 1 106 ? -11.066 0.295 23.925 1.00 66.12 106 PRO A C 1
ATOM 792 O O . PRO A 1 106 ? -11.240 -0.572 24.792 1.00 66.12 106 PRO A O 1
ATOM 795 N N . ASP A 1 107 ? -11.227 1.606 24.143 1.00 66.50 107 ASP A N 1
ATOM 796 C CA . ASP A 1 107 ? -11.815 2.090 25.388 1.00 66.50 107 ASP A CA 1
ATOM 797 C C . ASP A 1 107 ? -13.016 1.198 25.677 1.00 66.50 107 ASP A C 1
ATOM 799 O O . ASP A 1 107 ? -13.833 0.937 24.784 1.00 66.50 107 ASP A O 1
ATOM 803 N N . LYS A 1 108 ? -13.078 0.634 26.887 1.00 58.03 108 LYS A N 1
ATOM 804 C CA . LYS A 1 108 ? -14.255 -0.112 27.321 1.00 58.03 108 LYS A CA 1
ATOM 805 C C . LYS A 1 108 ? -15.384 0.903 27.365 1.00 58.03 108 LYS A C 1
ATOM 807 O O . LYS A 1 108 ? -15.655 1.471 28.417 1.00 58.03 108 LYS A O 1
ATOM 812 N N . ILE A 1 109 ? -16.021 1.161 26.225 1.00 57.19 109 ILE A N 1
ATOM 813 C CA . ILE A 1 109 ? -17.253 1.921 26.167 1.00 57.19 109 ILE A CA 1
ATOM 814 C C . ILE A 1 109 ? -18.219 1.041 26.940 1.00 57.19 109 ILE A C 1
ATOM 816 O O . ILE A 1 109 ? -18.667 0.002 26.448 1.00 57.19 109 ILE A O 1
ATOM 820 N N . SER A 1 110 ? -18.425 1.390 28.208 1.00 67.50 110 SER A N 1
ATOM 821 C CA . SER A 1 110 ? -19.233 0.629 29.148 1.00 67.50 110 SER A CA 1
ATOM 822 C C . SER A 1 110 ? -20.698 0.804 28.759 1.00 67.50 110 SER A C 1
ATOM 824 O O . SER A 1 110 ? -21.464 1.541 29.357 1.00 67.50 110 SER A O 1
ATOM 826 N N . LYS A 1 111 ? -21.117 0.183 27.662 1.00 86.12 111 LYS A N 1
ATOM 827 C CA . LYS A 1 111 ? -22.490 0.321 27.194 1.00 86.12 111 LYS A CA 1
ATOM 828 C C . LYS A 1 111 ? -23.431 -0.419 28.132 1.00 86.12 111 LYS A C 1
ATOM 830 O O . LYS A 1 111 ? -23.145 -1.540 28.553 1.00 86.12 111 LYS A O 1
ATOM 835 N N . TRP A 1 112 ? -24.594 0.163 28.408 1.00 90.56 112 TRP A N 1
ATOM 836 C CA . TRP A 1 112 ? -25.644 -0.504 29.171 1.00 90.56 112 TRP A CA 1
ATOM 837 C C . TRP A 1 112 ? -26.869 -0.765 28.296 1.00 90.56 112 TRP A C 1
ATOM 839 O O . TRP A 1 112 ? -27.299 0.068 27.494 1.00 90.56 112 TRP A O 1
ATOM 849 N N . LYS A 1 113 ? -27.450 -1.956 28.447 1.00 91.62 113 LYS A N 1
ATOM 850 C CA . LYS A 1 113 ? -28.686 -2.337 27.763 1.00 91.62 113 LYS A CA 1
ATOM 851 C C . LYS A 1 113 ? -29.884 -1.901 28.601 1.00 91.62 113 LYS A C 1
ATOM 853 O O . LYS A 1 113 ? -30.011 -2.297 29.757 1.00 91.62 113 LYS A O 1
ATOM 858 N N . CYS A 1 114 ? -30.784 -1.121 28.013 1.00 92.56 114 CYS A N 1
ATOM 859 C CA . CYS A 1 114 ? -32.005 -0.680 28.670 1.00 92.56 114 CYS A CA 1
ATOM 860 C C . CYS A 1 114 ? -32.890 -1.889 29.037 1.00 92.56 114 CYS A C 1
ATOM 862 O O . CYS A 1 114 ? -33.267 -2.641 28.135 1.00 92.56 114 CYS A O 1
ATOM 864 N N . PRO A 1 115 ? -33.291 -2.070 30.311 1.00 91.25 115 PRO A N 1
ATOM 865 C CA . PRO A 1 115 ? -34.115 -3.208 30.719 1.00 91.25 115 PRO A CA 1
ATOM 866 C C . PRO A 1 115 ? -35.574 -3.093 30.251 1.00 91.25 115 PRO A C 1
ATOM 868 O O . PRO A 1 115 ? -36.292 -4.085 30.264 1.00 91.25 115 PRO A O 1
ATOM 871 N N . VAL A 1 116 ? -36.016 -1.899 29.835 1.00 94.56 116 VAL A N 1
ATOM 872 C CA . VAL A 1 116 ? -37.396 -1.647 29.389 1.00 94.56 116 VAL A CA 1
ATOM 873 C C . VAL A 1 116 ? -37.563 -1.882 27.889 1.00 94.56 116 VAL A C 1
ATOM 875 O O . VAL A 1 116 ? -38.500 -2.559 27.485 1.00 94.56 116 VAL A O 1
ATOM 878 N N . CYS A 1 117 ? -36.669 -1.343 27.052 1.00 93.75 117 CYS A N 1
ATOM 879 C CA . CYS A 1 117 ? -36.807 -1.428 25.589 1.00 93.75 117 CYS A CA 1
ATOM 880 C C . CYS A 1 117 ? -35.675 -2.185 24.879 1.00 93.75 117 CYS A C 1
ATOM 882 O O . CYS A 1 117 ? -35.741 -2.385 23.672 1.00 93.75 117 CYS A O 1
ATOM 884 N N . GLY A 1 118 ? -34.618 -2.581 25.593 1.00 88.56 118 GLY A N 1
ATOM 885 C CA . GLY A 1 118 ? -33.489 -3.313 25.020 1.00 88.56 118 GLY A CA 1
ATOM 886 C C . GLY A 1 118 ? -32.478 -2.477 24.228 1.00 88.56 118 GLY A C 1
ATOM 887 O O . GLY A 1 118 ? -31.486 -3.053 23.785 1.00 88.56 118 GLY A O 1
ATOM 888 N N . ASN A 1 119 ? -32.683 -1.161 24.075 1.00 94.19 119 ASN A N 1
ATOM 889 C CA . ASN A 1 119 ? -31.720 -0.269 23.419 1.00 94.19 119 ASN A CA 1
ATOM 890 C C . ASN A 1 119 ? -30.365 -0.273 24.145 1.00 94.19 119 ASN A C 1
ATOM 892 O O . ASN A 1 119 ? -30.333 -0.313 25.376 1.00 94.19 119 ASN A O 1
ATOM 896 N N . ILE A 1 120 ? -29.265 -0.205 23.397 1.00 87.00 120 ILE A N 1
ATOM 897 C CA . ILE A 1 120 ? -27.905 -0.113 23.941 1.00 87.00 120 ILE A CA 1
ATOM 898 C C . ILE A 1 120 ? -27.528 1.370 24.013 1.00 87.00 120 ILE A C 1
ATOM 900 O O . ILE A 1 120 ? -27.622 2.066 23.007 1.00 87.00 120 ILE A O 1
ATOM 904 N N . ASN A 1 121 ? -27.122 1.843 25.187 1.00 89.50 121 ASN A N 1
ATOM 905 C CA . ASN A 1 121 ? -26.772 3.243 25.454 1.00 89.50 121 ASN A CA 1
ATOM 906 C C . ASN A 1 121 ? -25.335 3.323 25.978 1.00 89.50 121 ASN A C 1
ATOM 908 O O . ASN A 1 121 ? -24.814 2.312 26.462 1.00 89.50 121 ASN A O 1
ATOM 912 N N . ASP A 1 122 ? -24.707 4.493 25.907 1.00 89.56 122 ASP A N 1
ATOM 913 C CA . ASP A 1 122 ? -23.358 4.691 26.438 1.00 89.56 122 ASP A CA 1
ATOM 914 C C . ASP A 1 122 ? -23.369 4.739 27.976 1.00 89.56 122 ASP A C 1
ATOM 916 O O . ASP A 1 122 ? -24.403 4.982 28.601 1.00 89.56 122 ASP A O 1
ATOM 920 N N . ASP A 1 123 ? -22.235 4.453 28.628 1.00 85.00 123 ASP A N 1
ATOM 921 C CA . ASP A 1 123 ? -22.191 4.356 30.100 1.00 85.00 123 ASP A CA 1
ATOM 922 C C . ASP A 1 123 ? -22.581 5.661 30.791 1.00 85.00 123 ASP A C 1
ATOM 924 O O . ASP A 1 123 ? -23.208 5.657 31.853 1.00 85.00 123 ASP A O 1
ATOM 928 N N . GLU A 1 124 ? -22.180 6.765 30.172 1.00 85.38 124 GLU A N 1
ATOM 929 C CA . GLU A 1 124 ? -22.368 8.129 30.648 1.00 85.38 124 GLU A CA 1
ATOM 930 C C . GLU A 1 124 ? -23.837 8.572 30.523 1.00 85.38 124 GLU A C 1
ATOM 932 O O . GLU A 1 124 ? -24.273 9.497 31.220 1.00 85.38 124 GLU A O 1
ATOM 937 N N . ASP A 1 125 ? -24.630 7.872 29.699 1.00 91.62 125 ASP A N 1
ATOM 938 C CA . ASP A 1 125 ? -26.043 8.161 29.495 1.00 91.62 125 ASP A CA 1
ATOM 939 C C . ASP A 1 125 ? -26.853 7.835 30.750 1.00 91.62 125 ASP A C 1
ATOM 941 O O . ASP A 1 125 ? -27.066 6.680 31.134 1.00 91.62 125 ASP A O 1
ATOM 945 N N . LYS A 1 126 ? -27.401 8.888 31.360 1.00 94.44 126 LYS A N 1
ATOM 946 C CA . LYS A 1 126 ? -28.322 8.773 32.501 1.00 94.44 126 LYS A CA 1
ATOM 947 C C . LYS A 1 126 ? -29.680 8.196 32.102 1.00 94.44 126 LYS A C 1
ATOM 949 O O . LYS A 1 126 ? -30.373 7.643 32.952 1.00 94.44 126 LYS A O 1
ATOM 954 N N . PHE A 1 127 ? -30.064 8.326 30.832 1.00 95.19 127 PHE A N 1
ATOM 955 C CA . PHE A 1 127 ? -31.361 7.913 30.306 1.00 95.19 127 PHE A CA 1
ATOM 956 C C . PHE A 1 127 ? -31.187 7.170 28.987 1.00 95.19 127 PHE A C 1
ATOM 958 O O . PHE A 1 127 ? -30.324 7.507 28.187 1.00 95.19 127 PHE A O 1
ATOM 965 N N . CYS A 1 128 ? -32.045 6.185 28.741 1.00 95.44 128 CYS A N 1
ATOM 966 C CA . CYS A 1 128 ? -32.106 5.501 27.462 1.00 95.44 128 CYS A CA 1
ATOM 967 C C . CYS A 1 128 ? -32.460 6.493 26.345 1.00 95.44 128 CYS A C 1
ATOM 969 O O . CYS A 1 128 ? -33.502 7.144 26.415 1.00 95.44 128 CYS A O 1
ATOM 971 N N . SER A 1 129 ? -31.653 6.564 25.289 1.00 96.12 129 SER A N 1
ATOM 972 C CA . SER A 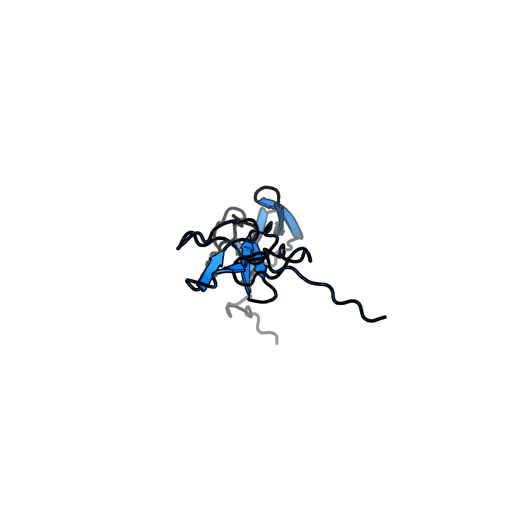1 129 ? -31.870 7.479 24.161 1.00 96.12 129 SER A CA 1
ATOM 973 C C . SER A 1 129 ? -33.133 7.167 23.348 1.00 96.12 129 SER A C 1
ATOM 975 O O . SER A 1 129 ? -33.644 8.040 22.655 1.00 96.12 129 SER A O 1
ATOM 977 N N . ASN A 1 130 ? -33.678 5.951 23.470 1.00 96.31 130 ASN A N 1
ATOM 978 C CA . ASN A 1 130 ? -34.889 5.533 22.761 1.00 96.31 130 ASN A CA 1
ATOM 979 C C . ASN A 1 130 ? -36.183 5.708 23.578 1.00 96.31 130 ASN A C 1
ATOM 981 O O . ASN A 1 130 ? -37.200 6.139 23.051 1.00 96.31 130 ASN A O 1
ATOM 985 N N . CYS A 1 131 ? -36.176 5.349 24.867 1.00 95.94 131 CYS A N 1
ATOM 986 C CA . CYS A 1 131 ? -37.396 5.330 25.695 1.00 95.94 131 CYS A CA 1
ATOM 987 C C . CYS A 1 131 ? -37.313 6.201 26.954 1.00 95.94 131 CYS A C 1
ATOM 989 O O . CYS A 1 131 ? -38.192 6.129 27.812 1.00 95.94 131 CYS A O 1
ATOM 991 N N . SER A 1 132 ? -36.223 6.958 27.111 1.00 94.75 132 SER A N 1
ATOM 992 C CA . SER A 1 132 ? -35.949 7.873 28.229 1.00 94.75 132 SER A CA 1
ATOM 993 C C . SER A 1 132 ? -35.955 7.235 29.624 1.00 94.75 132 SER A C 1
ATOM 995 O O . SER A 1 132 ? -35.866 7.936 30.628 1.00 94.75 132 SER A O 1
ATOM 997 N N . THR A 1 133 ? -36.020 5.902 29.724 1.00 95.69 133 THR A N 1
ATOM 998 C CA . THR A 1 133 ? -35.904 5.181 30.998 1.00 95.69 133 THR A CA 1
ATOM 999 C C . THR A 1 133 ? -34.535 5.438 31.617 1.00 95.69 133 THR A C 1
ATOM 1001 O O . THR A 1 133 ? -33.520 5.276 30.944 1.00 95.69 133 THR A O 1
ATOM 1004 N N . SER A 1 134 ? -34.510 5.806 32.898 1.00 95.12 134 SER A N 1
ATOM 1005 C CA . SER A 1 134 ? -33.271 6.052 33.642 1.00 95.12 134 SER A CA 1
ATOM 1006 C C . SER A 1 134 ? -32.414 4.790 33.763 1.00 95.12 134 SER A C 1
ATOM 1008 O O . SER A 1 134 ? -32.938 3.686 33.950 1.00 95.12 134 SER A O 1
ATOM 1010 N N . LYS A 1 135 ? -31.093 4.957 33.698 1.00 91.62 135 LYS A N 1
ATOM 1011 C CA . LYS A 1 135 ? -30.124 3.908 34.012 1.00 91.62 135 LYS A CA 1
ATOM 1012 C C . LYS A 1 135 ? -30.269 3.530 35.487 1.00 91.62 135 LYS A C 1
ATOM 1014 O O . LYS A 1 135 ? -30.020 4.348 36.371 1.00 91.62 135 LYS A O 1
ATOM 1019 N N . GLN A 1 136 ? -30.671 2.293 35.775 1.00 79.19 136 GLN A N 1
ATOM 1020 C CA . GLN A 1 136 ? -30.664 1.797 37.151 1.00 79.19 136 GLN A CA 1
ATOM 1021 C C . GLN A 1 136 ? -29.227 1.444 37.532 1.00 79.19 136 GLN A C 1
ATOM 1023 O O . GLN A 1 136 ? -28.647 0.513 36.977 1.00 79.19 136 GLN A O 1
ATOM 1028 N N . GLN A 1 137 ? -28.630 2.218 38.440 1.00 62.41 137 GLN A N 1
ATOM 1029 C CA . GLN A 1 137 ? -27.334 1.878 39.019 1.00 62.41 137 GLN A CA 1
ATOM 1030 C C . GLN A 1 137 ? -27.519 0.617 39.865 1.00 62.41 137 GLN A C 1
ATOM 1032 O O . GLN A 1 137 ? -28.241 0.637 40.859 1.00 62.41 137 GLN A O 1
ATOM 1037 N N . SER A 1 138 ? -26.905 -0.495 39.468 1.00 52.84 138 SER A N 1
ATOM 1038 C CA . SER A 1 138 ? -26.824 -1.656 40.346 1.00 52.84 138 SER A CA 1
ATOM 1039 C C . SER A 1 138 ? -25.894 -1.302 41.504 1.00 52.84 138 SER A C 1
ATOM 1041 O O . SER A 1 138 ? -24.693 -1.132 41.289 1.00 52.84 138 SER A O 1
ATOM 1043 N N . GLU A 1 139 ? -26.429 -1.189 42.721 1.00 41.69 139 GLU A N 1
ATOM 1044 C CA . GLU A 1 139 ? -25.622 -1.249 43.938 1.00 41.69 139 GLU A CA 1
ATOM 1045 C C . GLU A 1 139 ? -24.850 -2.573 43.910 1.00 41.69 139 GLU A C 1
ATOM 1047 O O . GLU A 1 139 ? -25.408 -3.642 44.163 1.00 41.69 139 GLU A O 1
ATOM 1052 N N . VAL A 1 140 ? -23.562 -2.528 43.574 1.00 41.03 140 VAL A N 1
ATOM 1053 C CA . VAL A 1 140 ? -22.672 -3.655 43.837 1.00 41.03 140 VAL A CA 1
ATOM 1054 C C . VAL A 1 140 ? -22.486 -3.685 45.349 1.00 41.03 140 VAL A C 1
ATOM 1056 O O . VAL A 1 140 ? -21.576 -3.063 45.890 1.00 41.03 140 VAL A O 1
ATOM 1059 N N . LYS A 1 141 ? -23.388 -4.373 46.058 1.00 41.34 141 LYS A N 1
ATOM 1060 C CA . LYS A 1 141 ? -23.099 -4.840 47.413 1.00 41.34 141 LYS A CA 1
ATOM 1061 C C . LYS A 1 141 ? -21.945 -5.826 47.292 1.00 41.34 141 LYS A C 1
ATOM 1063 O O . LYS A 1 141 ? -22.135 -6.984 46.934 1.00 41.34 141 LYS A O 1
ATOM 1068 N N . SER A 1 142 ? -20.740 -5.343 47.559 1.00 44.72 142 SER A N 1
ATOM 1069 C CA . SER A 1 142 ? -19.605 -6.184 47.897 1.00 44.72 142 SER A CA 1
ATOM 1070 C C . SER A 1 142 ? -19.933 -6.915 49.200 1.00 44.72 142 SER A C 1
ATOM 1072 O O . SER A 1 142 ? -19.738 -6.401 50.299 1.00 44.72 142 SER A O 1
ATOM 1074 N N . GLU A 1 143 ? -20.474 -8.125 49.088 1.00 42.00 143 GLU A N 1
ATOM 1075 C CA . GLU A 1 143 ? -20.500 -9.050 50.214 1.00 42.00 143 GLU A CA 1
ATOM 1076 C C . GLU A 1 143 ? -19.067 -9.527 50.480 1.00 42.00 143 GLU A C 1
ATOM 1078 O O . GLU A 1 143 ? -18.456 -10.261 49.704 1.00 42.00 143 GLU A O 1
ATOM 1083 N N . VAL A 1 144 ? -18.523 -9.032 51.589 1.00 44.41 144 VAL A N 1
ATOM 1084 C CA . VAL A 1 144 ? -17.288 -9.483 52.227 1.00 44.41 144 VAL A CA 1
ATOM 1085 C C . VAL A 1 144 ? -17.460 -10.940 52.656 1.00 44.41 144 VAL A C 1
ATOM 1087 O O . VAL A 1 144 ? -18.436 -11.270 53.330 1.00 44.41 144 VAL A O 1
ATOM 1090 N N . LYS A 1 145 ? -16.484 -11.799 52.349 1.00 44.78 145 LYS A N 1
ATOM 1091 C CA . LYS A 1 145 ? -16.289 -13.047 53.094 1.00 44.78 145 LYS A CA 1
ATOM 1092 C C . LYS A 1 145 ? -15.061 -12.880 53.988 1.00 44.78 145 LYS A C 1
ATOM 1094 O O . LYS A 1 145 ? -13.984 -12.560 53.488 1.00 44.78 145 LYS A O 1
ATOM 1099 N N . ALA A 1 146 ? -15.311 -12.992 55.291 1.00 53.47 146 ALA A N 1
ATOM 1100 C CA . ALA A 1 146 ? -14.338 -12.950 56.379 1.00 53.47 146 ALA A CA 1
ATOM 1101 C C . ALA A 1 146 ? -13.363 -14.134 56.344 1.00 53.47 146 ALA A C 1
ATOM 1103 O O . ALA A 1 146 ? -13.739 -15.186 55.771 1.00 53.47 146 ALA A O 1
#

Secondary structure (DSSP, 8-state):
---SB-TTT--B-TTPPP---EEEEEEEEETTEEEEEEEEE-SS-EEEEPTTT--EE-TT-SB-TTT--B-S--S-EEE-TTT--EEETT-SB-TTT--BSSSPPP-----EE-TTT--EE-TT-SB-TTT--B------------

Sequence (146 aa):
METGLCKHCFGSMEGGKVVEMQVEHVTSYVGDSAVMQTVLSDMDGQKQVCPNCGALNDPDEEFCDTCGLKLVVEDVKKYCPNCGAENPSDSKFCSNCQWSFTGEEPDKISKWKCPVCGNINDDEDKFCSNCSTSKQQSEVKSEVKA

Foldseek 3Di:
DPQCADPPPRHHCVVPDDDDWDWDWDWDDQDPDTDTFIWTADPVGIWGQDPPPRDTHDPPDQADPPPRHGPDDNFDWDADPVPRDIDGPPDQADPVPRHGPPPDRDPPQVWDQDPPPRAIHGPPDQARPPPRHGDDDPPPPPDDDD

Radius of gyration: 28.63 Å; chains: 1; bounding box: 61×38×87 Å

pLDDT: mean 85.86, std 13.47, range [41.03, 96.94]